Protein AF-A0A397UW19-F1 (afdb_monomer)

Foldseek 3Di:
DDPACFPDCPVCVCLQPVQDPLVDPVVSVVLNVQSVVRGHPLSHEAEQHPVQWPPFDDDPPDTDIDRNVDFDWDDDPPDPDDTDTRDHYDD

Radius of gyration: 15.42 Å; Cα contacts (8 Å, |Δi|>4): 92; chains: 1; bounding box: 35×31×42 Å

Structure (mmCIF, N/CA/C/O backbone):
data_AF-A0A397UW19-F1
#
_entry.id   AF-A0A397UW19-F1
#
loop_
_atom_site.group_PDB
_atom_site.id
_atom_site.type_symbol
_atom_site.label_atom_id
_atom_site.label_alt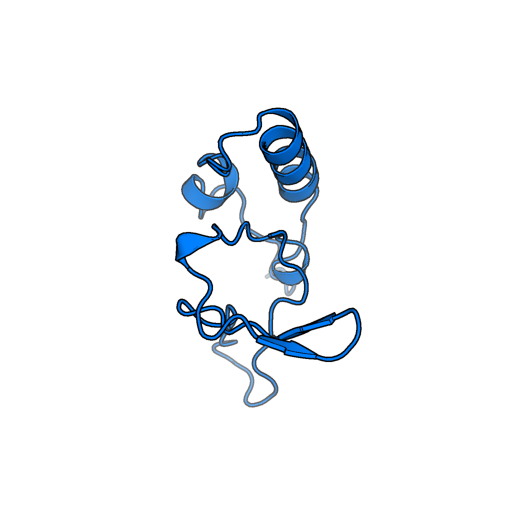_id
_atom_site.label_comp_id
_atom_site.label_asym_id
_atom_site.label_entity_id
_atom_site.label_seq_id
_atom_site.pdbx_PDB_ins_code
_atom_site.Cartn_x
_atom_site.Cartn_y
_atom_site.Cartn_z
_atom_site.occupancy
_atom_site.B_iso_or_equiv
_atom_site.auth_seq_id
_atom_site.auth_comp_id
_atom_site.auth_asym_id
_atom_site.auth_atom_id
_atom_site.pdbx_PDB_model_num
ATOM 1 N N . MET A 1 1 ? 24.589 -12.807 -19.726 1.00 34.22 1 MET A N 1
ATOM 2 C CA . MET A 1 1 ? 23.398 -13.026 -18.880 1.00 34.22 1 MET A CA 1
ATOM 3 C C . MET A 1 1 ? 23.379 -11.887 -17.878 1.00 34.22 1 MET A C 1
ATOM 5 O O . MET A 1 1 ? 24.356 -11.790 -17.147 1.00 34.22 1 MET A O 1
ATOM 9 N N . PRO A 1 2 ? 22.415 -10.955 -17.916 1.00 37.28 2 PRO A N 1
ATOM 10 C CA . PRO A 1 2 ? 22.419 -9.846 -16.971 1.00 37.28 2 PRO A CA 1
ATOM 11 C C . PRO A 1 2 ? 21.977 -10.368 -15.601 1.00 37.28 2 PRO A C 1
ATOM 13 O O . PRO A 1 2 ? 20.913 -10.966 -15.481 1.00 37.28 2 PRO A O 1
ATOM 16 N N . THR A 1 3 ? 22.830 -10.179 -14.600 1.00 47.19 3 THR A N 1
ATOM 17 C CA . THR A 1 3 ? 22.688 -10.632 -13.208 1.00 47.19 3 THR A CA 1
ATOM 18 C C . THR A 1 3 ? 22.047 -9.573 -12.309 1.00 47.19 3 THR A C 1
ATOM 20 O O . THR A 1 3 ? 22.463 -9.392 -11.170 1.00 47.19 3 THR A O 1
ATOM 23 N N . THR A 1 4 ? 21.040 -8.857 -12.800 1.00 51.56 4 THR A N 1
ATOM 24 C CA . THR A 1 4 ? 20.207 -7.985 -11.965 1.00 51.56 4 THR A CA 1
ATOM 25 C C . THR A 1 4 ? 18.760 -8.135 -12.414 1.00 51.56 4 THR A C 1
ATOM 27 O O . THR A 1 4 ? 18.430 -7.895 -13.577 1.00 51.56 4 THR A O 1
ATOM 30 N N . GLU A 1 5 ? 17.913 -8.620 -11.504 1.00 54.88 5 GLU A N 1
ATOM 31 C CA . GLU A 1 5 ? 16.480 -8.859 -11.705 1.00 54.88 5 GLU A CA 1
ATOM 32 C C . GLU A 1 5 ? 15.738 -7.519 -11.794 1.00 54.88 5 GLU A C 1
ATOM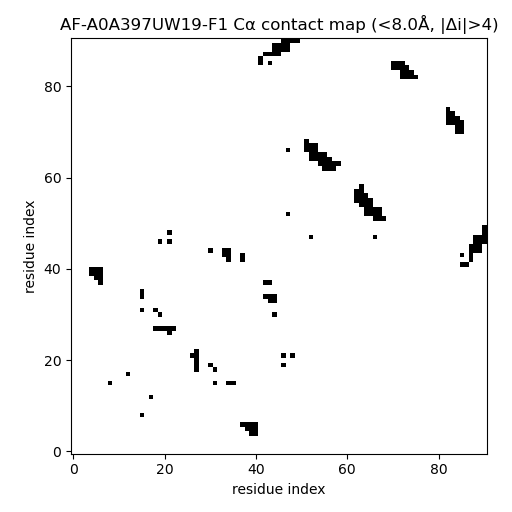 34 O O . GLU A 1 5 ? 15.019 -7.110 -10.887 1.00 54.88 5 GLU A O 1
ATOM 39 N N . ALA A 1 6 ? 15.934 -6.810 -12.908 1.00 51.59 6 ALA A N 1
ATOM 40 C CA . ALA A 1 6 ? 15.121 -5.659 -13.251 1.00 51.59 6 ALA A CA 1
ATOM 41 C C . ALA A 1 6 ? 13.655 -6.102 -13.301 1.00 51.59 6 ALA A C 1
ATOM 43 O O . ALA A 1 6 ? 13.304 -7.078 -13.976 1.00 51.59 6 ALA A O 1
ATOM 44 N N . TRP A 1 7 ? 12.793 -5.381 -12.592 1.00 57.88 7 TRP A N 1
ATOM 45 C CA . TRP A 1 7 ? 11.363 -5.623 -12.623 1.00 57.88 7 TRP A CA 1
ATOM 46 C C . TRP A 1 7 ? 10.855 -5.594 -14.073 1.00 57.88 7 TRP A C 1
ATOM 48 O O . TRP A 1 7 ? 10.970 -4.601 -14.797 1.00 57.88 7 TRP A O 1
ATOM 58 N N . CYS A 1 8 ? 10.299 -6.719 -14.528 1.00 60.94 8 CYS A N 1
ATOM 59 C CA . CYS A 1 8 ? 9.797 -6.834 -15.889 1.00 60.94 8 CYS A CA 1
ATOM 60 C C . CYS A 1 8 ? 8.382 -6.254 -15.988 1.00 60.94 8 CYS A C 1
ATOM 62 O O . CYS A 1 8 ? 7.382 -6.958 -15.834 1.00 60.94 8 CYS A O 1
ATOM 64 N N . ARG A 1 9 ? 8.306 -4.973 -16.354 1.00 57.16 9 ARG A N 1
ATOM 65 C CA . ARG A 1 9 ? 7.053 -4.258 -16.655 1.00 57.16 9 ARG A CA 1
ATOM 66 C C . ARG A 1 9 ? 6.152 -4.975 -17.675 1.00 57.16 9 ARG A C 1
ATOM 68 O O . ARG A 1 9 ? 4.940 -4.825 -17.648 1.00 57.16 9 ARG A O 1
ATOM 75 N N . ILE A 1 10 ? 6.752 -5.732 -18.597 1.00 55.72 10 ILE A N 1
ATOM 76 C CA . ILE A 1 10 ? 6.055 -6.458 -19.674 1.00 55.72 10 ILE A CA 1
ATOM 77 C C . ILE A 1 10 ? 5.513 -7.812 -19.191 1.00 55.72 10 ILE A C 1
ATOM 79 O O . ILE A 1 10 ? 4.532 -8.309 -19.735 1.00 55.72 10 ILE A O 1
ATOM 83 N N . CYS A 1 11 ? 6.140 -8.410 -18.179 1.00 62.41 11 CYS A N 1
ATOM 84 C CA . CYS A 1 11 ? 5.842 -9.767 -17.730 1.00 62.41 11 CYS A CA 1
ATOM 85 C C . CYS A 1 11 ? 4.670 -9.809 -16.743 1.00 62.41 11 CYS A C 1
ATOM 87 O O . CYS A 1 11 ? 3.989 -10.826 -16.654 1.00 62.41 11 CYS A O 1
ATOM 89 N N . ASP A 1 12 ? 4.412 -8.705 -16.037 1.00 60.75 12 ASP A N 1
ATOM 90 C CA . ASP A 1 12 ? 3.251 -8.550 -15.159 1.00 60.75 12 ASP A CA 1
ATOM 91 C C . ASP A 1 12 ? 2.494 -7.245 -15.482 1.00 60.75 12 ASP A C 1
ATOM 93 O O . ASP A 1 12 ? 2.514 -6.275 -14.711 1.00 60.75 12 ASP A O 1
ATOM 97 N N . PRO A 1 13 ? 1.843 -7.189 -16.663 1.00 54.25 13 PRO A N 1
ATOM 98 C CA . PRO A 1 13 ? 1.095 -6.016 -17.093 1.00 54.25 13 PRO A CA 1
ATOM 99 C C . PRO A 1 13 ? -0.081 -5.733 -16.154 1.00 54.25 13 PRO A C 1
ATOM 101 O O . PRO A 1 13 ? -0.499 -4.591 -16.025 1.00 54.25 13 PRO A O 1
ATOM 104 N N . GLN A 1 14 ? -0.606 -6.743 -15.451 1.00 53.16 14 GLN A N 1
ATOM 105 C CA . GLN A 1 14 ? -1.697 -6.542 -14.497 1.00 53.16 14 GLN A CA 1
ATOM 106 C C . GLN A 1 14 ? -1.227 -5.727 -13.292 1.00 53.16 14 GLN A C 1
ATOM 108 O O . GLN A 1 14 ? -1.897 -4.762 -12.949 1.00 53.16 14 GLN A O 1
ATOM 113 N N . LYS A 1 15 ? -0.040 -5.988 -12.731 1.00 58.66 15 LYS A N 1
ATOM 114 C CA . LYS A 1 15 ? 0.489 -5.172 -11.617 1.00 58.66 15 LYS A CA 1
ATOM 115 C C . LYS A 1 15 ? 0.928 -3.762 -12.006 1.00 58.66 15 LYS A C 1
ATOM 117 O O . LYS A 1 15 ? 1.076 -2.911 -11.136 1.00 58.66 15 LYS A O 1
ATOM 122 N N . THR A 1 16 ? 1.124 -3.499 -13.297 1.00 54.44 16 THR A N 1
ATOM 123 C CA . THR A 1 16 ? 1.409 -2.149 -13.810 1.00 54.44 16 THR A CA 1
ATOM 124 C C . THR A 1 16 ? 0.182 -1.377 -14.267 1.00 54.44 16 THR A C 1
ATOM 126 O O . THR A 1 16 ? 0.213 -0.146 -14.270 1.00 54.44 16 THR A O 1
ATOM 129 N N . ILE A 1 17 ? -0.858 -2.081 -14.719 1.00 53.16 17 ILE A N 1
ATOM 130 C CA . ILE A 1 17 ? -1.986 -1.497 -15.458 1.00 53.16 17 ILE A CA 1
ATOM 131 C C . ILE A 1 17 ? -3.301 -1.616 -14.686 1.00 53.16 17 ILE A C 1
ATOM 133 O O . ILE A 1 17 ? -4.162 -0.752 -14.867 1.00 53.16 17 ILE A O 1
ATOM 137 N N . GLN A 1 18 ? -3.477 -2.601 -13.793 1.00 53.41 18 GLN A N 1
ATOM 138 C CA . GLN A 1 18 ? -4.551 -2.519 -12.802 1.00 53.41 18 GLN A CA 1
ATOM 139 C C . GLN A 1 18 ? -4.173 -1.416 -11.826 1.00 53.41 18 GLN A C 1
ATOM 141 O O . GLN A 1 18 ? -3.462 -1.627 -10.846 1.00 53.41 18 GLN A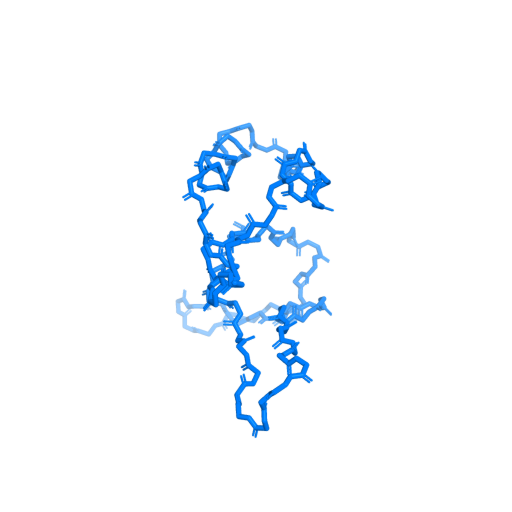 O 1
ATOM 146 N N . GLY A 1 19 ? -4.633 -0.208 -12.152 1.00 54.81 19 GLY A N 1
ATOM 147 C CA . GLY A 1 19 ? -4.671 0.893 -11.215 1.00 54.81 19 GLY A CA 1
ATOM 148 C C . GLY A 1 19 ? -5.222 0.361 -9.905 1.00 54.81 19 GLY A C 1
ATOM 149 O O . GLY A 1 19 ? -6.212 -0.376 -9.889 1.00 54.81 19 GLY A O 1
ATOM 150 N N . CYS A 1 20 ? -4.545 0.706 -8.815 1.00 61.00 20 CYS A N 1
ATOM 151 C CA . CYS A 1 20 ? -5.162 0.633 -7.507 1.00 61.00 20 CYS A CA 1
ATOM 152 C C . CYS A 1 20 ? -6.565 1.224 -7.661 1.00 61.00 20 CYS A C 1
ATOM 154 O O . CYS A 1 20 ? -6.732 2.253 -8.303 1.00 61.00 20 CYS A O 1
ATOM 156 N N . THR A 1 21 ? -7.592 0.511 -7.218 1.00 66.44 21 THR A N 1
ATOM 157 C CA . THR A 1 21 ? -8.952 1.047 -7.219 1.00 66.44 21 THR A CA 1
ATOM 158 C C . THR A 1 21 ? -9.241 1.499 -5.805 1.00 66.44 21 THR A C 1
ATOM 160 O O . THR A 1 21 ? -10.187 1.019 -5.179 1.00 66.44 21 THR A O 1
ATOM 163 N N . SER A 1 22 ? -8.391 2.389 -5.278 1.00 73.31 22 SER A N 1
ATOM 164 C CA . SER A 1 22 ? -8.625 2.992 -3.961 1.00 73.31 22 SER A CA 1
ATOM 165 C C . SER A 1 22 ? -9.957 3.752 -3.932 1.00 73.31 22 SER A C 1
ATOM 167 O O . SER A 1 22 ? -10.496 4.042 -2.869 1.00 73.31 22 SER A O 1
ATOM 169 N N . GLY A 1 23 ? -10.496 4.075 -5.116 1.00 78.81 23 GLY A N 1
ATOM 170 C CA . GLY A 1 23 ? -11.637 4.963 -5.285 1.00 78.81 23 GLY A CA 1
ATOM 171 C C . GLY A 1 23 ? -11.220 6.434 -5.247 1.00 78.81 23 GLY A C 1
ATOM 172 O O . GLY A 1 23 ? -12.069 7.305 -5.435 1.00 78.81 23 GLY A O 1
ATOM 173 N N . ASN A 1 24 ? -9.926 6.716 -5.053 1.00 85.38 24 ASN A N 1
ATOM 174 C CA . ASN A 1 24 ? -9.339 8.043 -5.050 1.00 85.38 24 ASN A CA 1
ATOM 175 C C . ASN A 1 24 ? -8.332 8.182 -6.202 1.00 85.38 24 ASN A C 1
ATOM 177 O O . ASN A 1 24 ? -7.216 7.669 -6.158 1.00 85.38 24 ASN A O 1
ATOM 181 N N . LYS A 1 25 ? -8.719 8.966 -7.212 1.00 85.19 25 LYS A N 1
ATOM 182 C CA . LYS A 1 25 ? -7.916 9.191 -8.421 1.00 85.19 25 LYS A CA 1
ATOM 183 C C . LYS A 1 25 ? -6.527 9.759 -8.134 1.00 85.19 25 LYS A C 1
ATOM 185 O O . LYS A 1 25 ? -5.593 9.407 -8.844 1.00 85.19 25 LYS A O 1
ATOM 190 N N . ASP A 1 26 ? -6.377 10.606 -7.117 1.00 86.69 26 ASP A N 1
ATOM 191 C CA . ASP A 1 26 ? -5.088 11.224 -6.794 1.00 86.69 26 ASP A CA 1
ATOM 192 C C . ASP 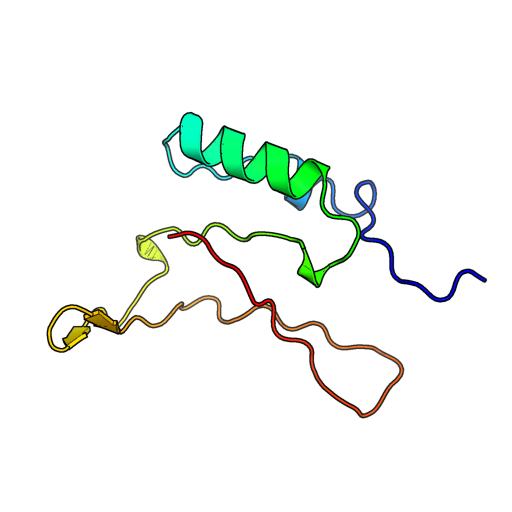A 1 26 ? -4.115 10.196 -6.204 1.00 86.69 26 ASP A C 1
ATOM 194 O O . ASP A 1 26 ? -2.928 10.188 -6.538 1.00 86.69 26 ASP A O 1
ATOM 198 N N . VAL A 1 27 ? -4.631 9.290 -5.368 1.00 83.69 27 VAL A N 1
ATOM 199 C CA . VAL A 1 27 ? -3.869 8.165 -4.806 1.00 83.69 27 VAL A CA 1
ATOM 200 C C . VAL A 1 27 ? -3.491 7.183 -5.909 1.00 83.69 27 VAL A C 1
ATOM 202 O O . VAL A 1 27 ? -2.323 6.811 -6.033 1.00 83.69 27 VAL A O 1
ATOM 205 N N . ASP A 1 28 ? -4.450 6.827 -6.759 1.00 81.94 28 ASP A N 1
ATOM 206 C CA . ASP A 1 28 ? -4.233 5.895 -7.865 1.00 81.94 28 ASP A CA 1
ATOM 207 C C . ASP A 1 28 ? -3.186 6.447 -8.857 1.00 81.94 28 ASP A C 1
ATOM 209 O O . ASP A 1 28 ? -2.274 5.732 -9.290 1.00 81.94 28 ASP A O 1
ATOM 213 N N . ASP A 1 29 ? -3.244 7.749 -9.160 1.00 84.81 29 ASP A N 1
ATOM 214 C CA . ASP A 1 29 ? -2.260 8.441 -9.996 1.00 84.81 29 ASP A CA 1
ATOM 215 C C . ASP A 1 29 ? -0.878 8.523 -9.348 1.00 84.81 29 ASP A C 1
ATOM 217 O O . ASP A 1 29 ? 0.139 8.413 -10.046 1.00 84.81 29 ASP A O 1
ATOM 221 N N . CYS A 1 30 ? -0.826 8.718 -8.031 1.00 85.06 30 CYS A N 1
ATOM 222 C CA . CYS A 1 30 ? 0.410 8.717 -7.263 1.00 85.06 30 CYS A CA 1
ATOM 223 C C . CYS A 1 30 ? 1.102 7.353 -7.363 1.00 85.06 30 CYS A C 1
ATOM 225 O O . CYS A 1 30 ? 2.247 7.272 -7.818 1.00 85.06 30 CYS A O 1
ATOM 227 N N . ILE A 1 31 ? 0.380 6.274 -7.047 1.00 82.69 31 ILE A N 1
ATOM 228 C CA . ILE A 1 31 ? 0.912 4.907 -7.083 1.00 82.69 31 ILE A CA 1
ATOM 229 C C . ILE A 1 31 ? 1.379 4.555 -8.494 1.00 82.69 31 ILE A C 1
ATOM 231 O O . ILE A 1 31 ? 2.502 4.084 -8.671 1.00 82.69 31 ILE A O 1
ATOM 235 N N . ARG A 1 32 ? 0.581 4.876 -9.519 1.00 79.69 32 ARG A N 1
ATOM 236 C CA . ARG A 1 32 ? 0.965 4.669 -10.921 1.00 79.69 32 ARG A CA 1
ATOM 237 C C . ARG A 1 32 ? 2.281 5.367 -11.275 1.00 79.69 32 ARG A C 1
ATOM 239 O O . ARG A 1 32 ? 3.126 4.771 -11.939 1.00 79.69 32 ARG A O 1
ATOM 246 N N . LYS A 1 33 ? 2.485 6.618 -10.844 1.00 84.25 33 LYS A N 1
ATOM 247 C CA . LYS A 1 33 ? 3.737 7.358 -11.102 1.00 84.25 33 LYS A CA 1
ATOM 248 C C . LYS A 1 33 ? 4.947 6.713 -10.429 1.00 84.25 33 LYS A C 1
ATOM 250 O O . LYS A 1 33 ? 6.024 6.739 -11.022 1.00 84.25 33 LYS A O 1
ATOM 255 N N . PHE A 1 34 ? 4.785 6.162 -9.227 1.00 82.19 34 PHE A N 1
ATOM 256 C CA . PHE A 1 34 ? 5.855 5.438 -8.537 1.00 82.19 34 PHE A CA 1
ATOM 257 C C . PHE A 1 34 ? 6.155 4.097 -9.212 1.00 82.19 34 PHE A C 1
ATOM 259 O O . PHE A 1 34 ? 7.307 3.842 -9.549 1.00 82.19 34 PHE A O 1
ATOM 266 N N . GLN A 1 35 ? 5.125 3.312 -9.539 1.00 79.00 35 GLN A N 1
ATOM 267 C CA . GLN A 1 35 ? 5.260 2.043 -10.265 1.00 79.00 35 GLN A CA 1
ATOM 268 C C . GLN A 1 35 ? 5.965 2.207 -11.618 1.00 79.00 35 GLN A C 1
ATOM 270 O O . GLN A 1 35 ? 6.797 1.392 -11.993 1.00 79.00 35 GLN A O 1
ATOM 275 N N . LEU A 1 36 ? 5.694 3.291 -12.355 1.00 79.31 36 LEU A N 1
ATOM 276 C CA . LEU A 1 36 ? 6.373 3.575 -13.628 1.00 79.31 36 LEU A CA 1
ATOM 277 C C . LEU A 1 36 ? 7.879 3.842 -13.487 1.00 79.31 36 LEU A C 1
ATOM 279 O O . LEU A 1 36 ? 8.600 3.725 -14.480 1.00 79.31 36 LEU A O 1
ATOM 283 N N . LYS A 1 37 ? 8.330 4.243 -12.295 1.00 80.50 37 LYS A N 1
ATOM 284 C CA . LYS A 1 37 ? 9.734 4.527 -11.979 1.00 80.50 37 LYS A CA 1
ATOM 285 C C . LYS A 1 37 ? 10.436 3.365 -11.279 1.00 80.50 37 LYS A C 1
ATOM 287 O O . LYS A 1 37 ? 11.656 3.417 -11.181 1.00 80.50 37 LYS A O 1
ATOM 292 N N . ALA A 1 38 ? 9.692 2.368 -10.804 1.00 78.25 38 ALA A N 1
ATOM 293 C CA . ALA A 1 38 ? 10.256 1.191 -10.163 1.00 78.25 38 ALA A CA 1
ATOM 294 C C . ALA A 1 38 ? 11.158 0.444 -11.152 1.00 78.25 38 ALA A C 1
ATOM 296 O O . ALA A 1 38 ? 10.759 0.151 -12.284 1.00 78.25 38 ALA A O 1
ATOM 297 N N . THR A 1 39 ? 12.390 0.173 -10.732 1.00 75.75 39 THR A 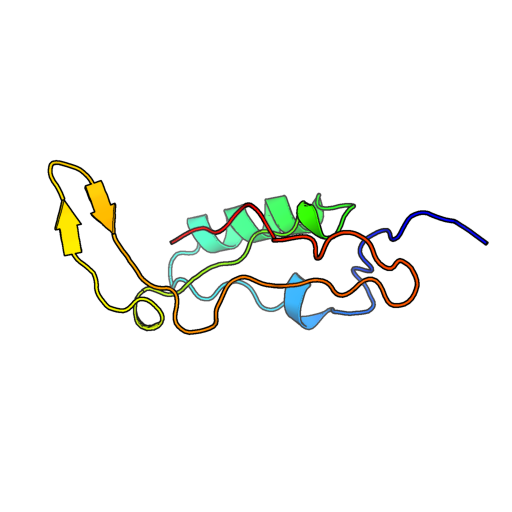N 1
ATOM 298 C CA . THR A 1 39 ? 13.369 -0.585 -11.525 1.00 75.75 39 THR A CA 1
ATOM 299 C C . THR A 1 39 ? 13.642 -1.947 -10.916 1.00 75.75 39 THR A C 1
ATOM 301 O 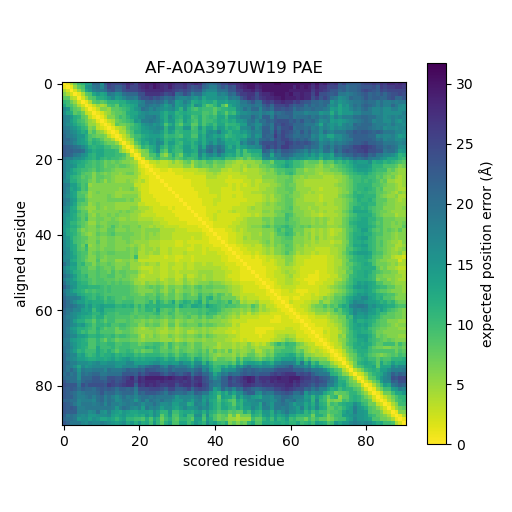O . THR A 1 39 ? 13.925 -2.894 -11.651 1.00 75.75 39 THR A O 1
ATOM 304 N N . GLU A 1 40 ? 13.502 -2.052 -9.598 1.00 74.69 40 GLU A N 1
ATOM 305 C CA . GLU A 1 40 ? 13.672 -3.279 -8.833 1.00 74.69 40 GLU A CA 1
ATOM 306 C C . GLU A 1 40 ? 12.328 -3.722 -8.245 1.00 74.69 40 GLU A C 1
ATOM 308 O O . GLU A 1 40 ? 11.337 -2.985 -8.243 1.00 74.69 40 GLU A O 1
ATOM 313 N N . TYR A 1 41 ? 12.261 -4.964 -7.782 1.00 71.38 41 TYR A N 1
ATOM 314 C CA . TYR A 1 41 ? 11.021 -5.518 -7.241 1.00 71.38 41 TYR A CA 1
ATOM 315 C C . TYR A 1 41 ? 10.639 -4.864 -5.906 1.00 71.38 41 TYR A C 1
ATOM 317 O O . TYR A 1 41 ? 9.463 -4.737 -5.564 1.00 71.38 41 TYR A O 1
ATOM 325 N N . GLU A 1 42 ? 11.646 -4.444 -5.156 1.00 74.12 42 GLU A N 1
ATOM 326 C CA . GLU A 1 42 ? 11.572 -3.789 -3.860 1.00 74.12 42 GLU A CA 1
ATOM 327 C C . GLU A 1 42 ? 11.025 -2.356 -3.957 1.00 74.12 42 GLU A C 1
ATOM 329 O O . GLU A 1 42 ? 10.482 -1.849 -2.974 1.00 74.12 42 GLU A O 1
ATOM 334 N N . ASP A 1 43 ? 11.105 -1.740 -5.141 1.00 76.19 43 ASP A N 1
ATOM 335 C CA . ASP A 1 43 ? 10.590 -0.394 -5.429 1.00 76.19 43 ASP A CA 1
ATOM 336 C C . ASP A 1 43 ? 9.074 -0.376 -5.705 1.00 76.19 43 ASP A C 1
ATOM 338 O O . ASP A 1 43 ? 8.464 0.686 -5.867 1.00 76.19 43 ASP A O 1
ATOM 342 N N . ILE A 1 44 ? 8.447 -1.551 -5.799 1.00 77.06 44 ILE A N 1
ATOM 343 C CA . ILE A 1 44 ? 7.021 -1.703 -6.088 1.00 77.06 44 ILE A CA 1
ATOM 344 C C . ILE A 1 44 ? 6.213 -1.372 -4.832 1.00 77.06 44 ILE A C 1
ATOM 346 O O . ILE A 1 44 ? 6.384 -1.980 -3.778 1.00 77.06 44 ILE A O 1
ATOM 350 N N . ILE A 1 45 ? 5.260 -0.454 -4.983 1.00 78.25 45 ILE A N 1
ATOM 351 C CA . ILE A 1 45 ? 4.321 -0.051 -3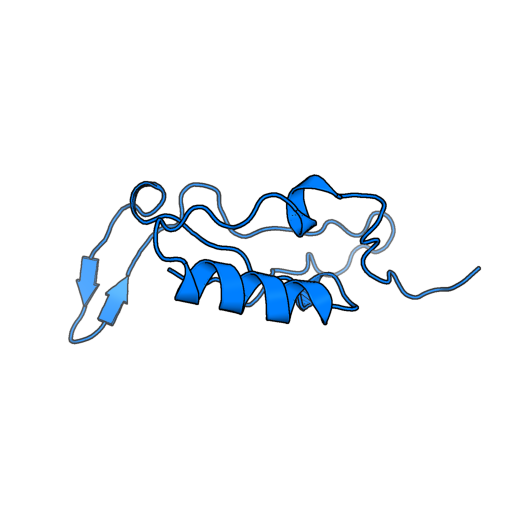.933 1.00 78.25 45 ILE A CA 1
ATOM 352 C C . ILE A 1 45 ? 3.010 -0.830 -4.048 1.00 78.25 45 ILE A C 1
ATOM 354 O O . ILE A 1 45 ? 2.371 -0.838 -5.101 1.00 78.25 45 ILE A O 1
ATOM 358 N N . GLU A 1 46 ? 2.557 -1.414 -2.946 1.00 76.75 46 GLU A N 1
ATOM 359 C CA . GLU A 1 46 ? 1.277 -2.119 -2.888 1.00 76.75 46 GLU A CA 1
ATOM 360 C C . GLU A 1 46 ? 0.202 -1.282 -2.180 1.00 76.75 46 GLU A C 1
ATOM 362 O O . GLU A 1 46 ? 0.445 -0.700 -1.121 1.00 76.75 46 GLU A O 1
ATOM 367 N N . TRP A 1 47 ? -0.988 -1.207 -2.783 1.00 81.31 47 TRP A N 1
ATOM 368 C CA . TRP A 1 47 ? -2.173 -0.630 -2.150 1.00 81.31 47 TRP A CA 1
ATOM 369 C C . TRP A 1 47 ? -2.891 -1.700 -1.339 1.00 81.31 47 TRP A C 1
ATOM 371 O O . TRP A 1 47 ? -3.314 -2.715 -1.901 1.00 81.31 47 TRP A O 1
ATOM 381 N N . ILE A 1 48 ? -3.073 -1.454 -0.042 1.00 83.69 48 ILE A N 1
ATOM 382 C CA . ILE A 1 48 ? -3.802 -2.360 0.844 1.00 83.69 48 ILE A CA 1
ATOM 383 C C . ILE A 1 48 ? -5.179 -1.756 1.114 1.00 83.69 48 ILE A C 1
ATOM 385 O O . ILE A 1 48 ? -5.289 -0.802 1.882 1.00 83.69 48 ILE A O 1
ATOM 389 N N . PRO A 1 49 ? -6.259 -2.296 0.527 1.00 82.88 49 PRO A N 1
ATOM 390 C CA . PRO A 1 49 ? -7.582 -1.768 0.796 1.00 82.88 49 PRO A CA 1
ATOM 391 C C . PRO A 1 49 ? -7.975 -2.050 2.251 1.00 82.88 49 PRO A C 1
ATOM 393 O O . PRO A 1 49 ? -7.688 -3.113 2.799 1.00 82.88 49 PRO A O 1
ATOM 396 N N . PHE A 1 50 ? -8.680 -1.105 2.874 1.00 84.38 50 PHE A N 1
ATOM 397 C CA . PHE A 1 50 ? -9.014 -1.156 4.302 1.00 84.38 50 PHE A CA 1
ATOM 398 C C . PHE A 1 50 ? -9.730 -2.449 4.733 1.00 84.38 50 PHE A C 1
ATOM 400 O O . PHE A 1 50 ? -9.510 -2.953 5.828 1.00 84.38 50 PHE A O 1
ATOM 407 N N . ASN A 1 51 ? -10.550 -3.042 3.859 1.00 87.38 51 ASN A N 1
ATOM 408 C CA . ASN A 1 51 ? -11.241 -4.310 4.123 1.00 87.38 51 ASN A CA 1
ATOM 409 C C . ASN A 1 51 ? -10.313 -5.544 4.172 1.00 87.38 51 ASN A C 1
ATOM 411 O O . ASN A 1 51 ? -10.775 -6.637 4.499 1.00 87.38 51 ASN A O 1
ATOM 415 N N . ARG A 1 52 ? -9.029 -5.388 3.836 1.00 88.25 52 ARG A N 1
ATOM 416 C CA . ARG A 1 52 ? -7.970 -6.398 3.992 1.00 88.25 52 ARG A CA 1
ATOM 417 C C . ARG A 1 52 ? -7.160 -6.208 5.274 1.00 88.25 52 ARG A C 1
ATOM 419 O O . ARG A 1 52 ? -6.216 -6.960 5.522 1.00 88.25 52 ARG A O 1
ATOM 426 N N . LEU A 1 53 ? -7.527 -5.229 6.095 1.00 89.50 53 LEU A N 1
ATOM 427 C CA . LEU A 1 53 ? -6.958 -5.016 7.416 1.00 89.50 53 LEU A CA 1
ATOM 428 C C . LEU A 1 53 ? -7.865 -5.645 8.467 1.00 89.50 53 LEU A C 1
ATOM 430 O O . LEU A 1 53 ? -9.080 -5.456 8.465 1.00 89.50 53 LEU A O 1
ATOM 434 N N . ASN A 1 54 ? -7.262 -6.388 9.384 1.00 90.81 54 ASN A N 1
ATOM 435 C CA . ASN A 1 54 ? -7.934 -7.010 10.511 1.00 90.81 54 ASN A CA 1
ATOM 436 C C . ASN A 1 54 ? -7.243 -6.625 11.825 1.00 90.81 54 ASN A C 1
ATOM 438 O O . ASN A 1 54 ? -6.139 -6.082 11.818 1.00 90.81 54 ASN A O 1
ATOM 442 N N . ASN A 1 55 ? -7.886 -6.922 12.956 1.00 89.94 55 ASN A N 1
ATOM 443 C CA . ASN A 1 55 ? -7.363 -6.669 14.300 1.00 89.94 55 ASN A CA 1
ATOM 444 C C . ASN A 1 55 ? -6.870 -5.223 14.486 1.00 89.94 55 ASN A C 1
ATOM 446 O O . ASN A 1 55 ? -5.817 -4.995 15.073 1.00 89.94 55 ASN A O 1
ATOM 450 N N . ILE A 1 56 ? -7.635 -4.255 13.966 1.00 90.06 56 ILE A N 1
ATOM 451 C CA . ILE A 1 56 ? -7.319 -2.830 14.071 1.00 90.06 56 ILE A CA 1
ATOM 452 C C . ILE A 1 56 ? -7.466 -2.409 15.535 1.00 90.06 56 ILE A C 1
ATOM 454 O O . ILE A 1 56 ? -8.578 -2.277 16.049 1.00 90.06 56 ILE A O 1
ATOM 458 N N . GLN A 1 57 ? -6.339 -2.203 16.207 1.00 92.75 57 GLN A N 1
ATOM 459 C CA . GLN A 1 57 ? -6.277 -1.834 17.615 1.00 92.75 57 GLN A CA 1
ATOM 460 C C . GLN A 1 57 ? -5.527 -0.516 17.777 1.00 92.75 57 GLN A C 1
ATOM 462 O O . GLN A 1 57 ? -4.402 -0.370 17.310 1.00 92.75 57 GLN A O 1
ATOM 467 N N . LYS A 1 58 ? -6.128 0.441 18.487 1.00 93.69 58 LYS A N 1
ATOM 468 C CA . LYS A 1 58 ? -5.456 1.694 18.837 1.00 93.69 58 LYS A CA 1
ATOM 469 C C . LYS A 1 58 ? -4.550 1.487 20.053 1.00 93.69 58 LYS A C 1
ATOM 471 O O . LYS A 1 58 ? -5.024 1.024 21.093 1.00 93.69 58 LYS A O 1
ATOM 476 N N . VAL A 1 59 ? -3.280 1.863 19.939 1.00 93.62 59 VAL A N 1
ATOM 477 C CA . VAL A 1 59 ? -2.286 1.827 21.019 1.00 93.62 59 VAL A CA 1
ATOM 478 C C . VAL A 1 59 ? -1.658 3.214 21.134 1.00 93.62 59 VAL A C 1
ATOM 480 O O . VAL A 1 59 ? -0.856 3.620 20.302 1.00 93.62 59 VAL A O 1
ATOM 483 N N . GLY A 1 60 ? -2.069 3.980 22.150 1.00 93.69 60 GLY A N 1
ATOM 484 C CA . GLY A 1 60 ? -1.676 5.386 22.274 1.00 93.69 60 GLY A CA 1
ATOM 485 C C . GLY A 1 60 ? -2.216 6.223 21.110 1.00 93.69 60 GLY A C 1
ATOM 486 O O . GLY A 1 60 ? -3.432 6.321 20.931 1.00 93.69 60 GLY A O 1
ATOM 487 N N . GLU A 1 61 ? -1.317 6.816 20.328 1.00 92.56 61 GLU A N 1
ATOM 488 C CA . GLU A 1 61 ? -1.637 7.572 19.106 1.00 92.56 61 GLU A CA 1
ATOM 489 C C . GLU A 1 61 ? -1.521 6.726 17.826 1.00 92.56 61 GLU A C 1
ATOM 491 O O . GLU A 1 61 ? -1.863 7.197 16.743 1.00 92.56 61 GLU A O 1
ATOM 496 N N . GLU A 1 62 ? -1.101 5.466 17.948 1.00 89.94 62 GLU A N 1
ATOM 497 C CA . GLU A 1 62 ? -0.836 4.568 16.825 1.00 89.94 62 GLU A CA 1
ATOM 498 C C . GLU A 1 62 ? -1.951 3.527 16.643 1.00 89.94 62 GLU A C 1
ATOM 500 O O . GLU A 1 62 ? -2.753 3.266 17.548 1.00 89.94 62 GLU A O 1
ATOM 505 N N . PHE A 1 63 ? -1.990 2.902 15.463 1.00 88.31 63 PHE A N 1
ATOM 506 C CA . PHE A 1 63 ? -2.860 1.766 15.162 1.00 88.31 63 PHE A CA 1
ATOM 507 C C . PHE A 1 63 ? -2.019 0.541 14.808 1.00 88.31 63 PHE A C 1
ATOM 509 O O . PHE A 1 63 ? -1.225 0.569 13.871 1.00 88.31 63 PHE A O 1
ATOM 516 N N . LEU A 1 64 ? -2.238 -0.552 15.533 1.00 89.00 64 LEU A N 1
ATOM 517 C CA . LEU A 1 64 ? -1.769 -1.878 15.158 1.00 89.00 64 LEU A CA 1
ATOM 518 C C . LEU A 1 64 ? -2.818 -2.525 14.261 1.00 89.00 64 LEU A C 1
ATOM 520 O O . LEU A 1 64 ? -4.004 -2.522 14.590 1.00 89.00 64 LEU A O 1
ATOM 524 N N . VAL A 1 65 ? -2.382 -3.072 13.130 1.00 90.31 65 VAL A N 1
ATOM 525 C CA . VAL A 1 65 ? -3.248 -3.740 12.155 1.00 90.31 65 VAL A CA 1
ATOM 526 C C . VAL A 1 65 ? -2.575 -5.009 11.650 1.00 90.31 65 VAL A C 1
ATOM 528 O O . VAL A 1 65 ? -1.348 -5.096 11.592 1.00 90.31 65 VAL A O 1
ATOM 531 N N . ILE A 1 66 ? -3.378 -5.990 11.252 1.00 89.50 66 ILE A N 1
ATOM 532 C CA . ILE A 1 66 ? -2.918 -7.193 10.559 1.00 89.50 66 ILE A CA 1
ATOM 533 C C . ILE A 1 66 ? -3.399 -7.118 9.118 1.00 89.50 66 ILE A C 1
ATOM 535 O O . ILE A 1 66 ? -4.600 -7.066 8.866 1.00 89.50 66 ILE A O 1
ATOM 539 N N . TRP A 1 67 ? -2.469 -7.161 8.169 1.00 88.81 67 TRP A N 1
ATOM 540 C CA . TRP A 1 67 ? -2.809 -7.332 6.761 1.00 88.81 67 TRP A CA 1
ATOM 541 C C . TRP A 1 67 ? -3.041 -8.816 6.461 1.00 88.81 67 TRP A C 1
ATOM 543 O O . TRP A 1 67 ? -2.129 -9.632 6.596 1.00 88.81 67 TRP A O 1
ATOM 553 N N . ILE A 1 68 ? -4.271 -9.173 6.080 1.00 88.38 68 ILE A N 1
ATOM 554 C CA . ILE A 1 68 ? -4.686 -10.581 5.961 1.00 88.38 68 ILE A CA 1
ATOM 555 C C . ILE A 1 68 ? -4.080 -11.309 4.760 1.00 88.38 68 ILE A C 1
ATOM 557 O O . ILE A 1 68 ? -3.961 -12.530 4.811 1.00 88.38 68 ILE A O 1
ATOM 561 N N . ASP A 1 69 ? -3.707 -10.586 3.699 1.00 82.88 69 ASP A N 1
ATOM 562 C CA . ASP A 1 69 ? -3.070 -11.200 2.526 1.00 82.88 69 ASP A CA 1
ATOM 563 C C . ASP A 1 69 ? -1.576 -11.486 2.788 1.00 82.88 69 ASP A C 1
ATOM 565 O O . ASP A 1 69 ? -0.958 -12.277 2.078 1.00 82.88 69 ASP A O 1
ATOM 569 N N . GLY A 1 70 ? -1.026 -10.913 3.867 1.00 79.75 70 GLY A N 1
ATOM 570 C CA . GLY A 1 70 ? 0.352 -11.099 4.302 1.00 79.75 70 GLY A CA 1
ATOM 571 C C . GLY A 1 70 ? 1.354 -10.245 3.528 1.00 79.75 70 GLY A C 1
ATOM 572 O O . GLY A 1 70 ? 1.078 -9.730 2.450 1.00 79.75 70 GLY A O 1
ATOM 573 N N . ILE A 1 71 ? 2.552 -10.093 4.097 1.00 74.12 71 ILE A N 1
ATOM 574 C CA . ILE A 1 71 ? 3.638 -9.372 3.431 1.00 74.12 71 ILE A CA 1
ATOM 575 C C . ILE A 1 71 ? 4.082 -10.179 2.218 1.00 74.12 71 ILE A C 1
ATOM 577 O O . ILE A 1 71 ? 4.361 -11.376 2.316 1.00 74.12 71 ILE A O 1
ATOM 581 N N . ARG A 1 72 ? 4.206 -9.498 1.083 1.00 68.50 72 ARG A N 1
ATOM 582 C CA . ARG A 1 72 ? 4.758 -10.073 -0.134 1.00 68.50 72 ARG A CA 1
ATOM 583 C C . ARG A 1 72 ? 6.172 -10.605 0.113 1.00 68.50 72 ARG A C 1
ATOM 585 O O . ARG A 1 72 ? 7.070 -9.857 0.501 1.00 68.50 72 ARG A O 1
ATOM 592 N N . THR A 1 73 ? 6.358 -11.896 -0.139 1.00 66.12 73 THR A N 1
ATOM 593 C CA . THR A 1 73 ? 7.653 -12.574 -0.063 1.00 66.12 73 THR A CA 1
ATOM 594 C C . THR A 1 73 ? 8.171 -12.870 -1.461 1.00 66.12 73 THR A C 1
ATOM 596 O O . THR A 1 73 ? 7.439 -13.341 -2.334 1.00 66.12 73 THR A O 1
ATOM 599 N N . VAL A 1 74 ? 9.453 -12.590 -1.681 1.00 63.19 74 VAL A N 1
ATOM 600 C CA . VAL A 1 74 ? 10.164 -13.039 -2.881 1.00 63.19 74 VAL A CA 1
ATOM 601 C C . VAL A 1 74 ? 11.074 -14.180 -2.477 1.00 63.19 74 VAL A C 1
ATOM 603 O O . VAL A 1 74 ? 12.032 -13.978 -1.729 1.00 63.19 74 VAL A O 1
ATOM 606 N N . SER A 1 75 ? 10.770 -15.383 -2.960 1.00 57.53 75 SER A N 1
ATOM 607 C CA . SER A 1 75 ? 11.693 -16.506 -2.871 1.00 57.53 75 SER A CA 1
ATOM 608 C C . SER A 1 75 ? 12.695 -16.405 -4.017 1.00 57.53 75 SER A C 1
ATOM 610 O O . SER A 1 75 ? 12.350 -16.572 -5.188 1.00 57.53 75 SER A O 1
ATOM 612 N N . ARG A 1 76 ? 13.960 -16.129 -3.692 1.00 57.28 76 ARG A N 1
ATOM 613 C CA . ARG A 1 76 ? 15.049 -16.283 -4.660 1.00 57.28 76 ARG A CA 1
ATOM 614 C C . ARG A 1 76 ? 15.258 -17.778 -4.873 1.00 57.28 76 ARG A C 1
ATOM 616 O O . ARG A 1 76 ? 15.608 -18.491 -3.942 1.00 57.28 76 ARG A O 1
ATOM 623 N N . ALA A 1 77 ? 15.039 -18.266 -6.091 1.00 52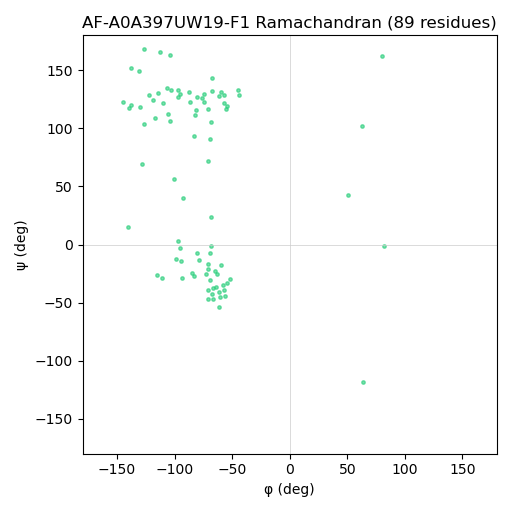.59 77 ALA A N 1
ATOM 624 C CA . ALA A 1 77 ? 15.115 -19.698 -6.394 1.00 52.59 77 ALA A CA 1
ATOM 625 C C . ALA A 1 77 ? 16.543 -20.291 -6.319 1.00 52.59 77 ALA A C 1
ATOM 627 O O . ALA A 1 77 ? 16.705 -21.485 -6.547 1.00 52.59 77 ALA A O 1
ATOM 628 N N . TYR A 1 78 ? 17.570 -19.482 -6.024 1.00 53.75 78 TYR A N 1
ATOM 629 C CA . TYR A 1 78 ? 18.979 -19.878 -6.139 1.00 53.75 78 TYR A CA 1
ATOM 630 C C . TYR A 1 78 ? 19.910 -19.390 -5.020 1.00 53.75 78 TYR A C 1
ATOM 632 O O . TYR A 1 78 ? 21.124 -19.479 -5.185 1.00 53.75 78 TYR A O 1
ATOM 640 N N . ASP A 1 79 ? 19.398 -18.911 -3.884 1.00 47.28 79 ASP A N 1
ATOM 641 C CA . ASP A 1 79 ? 20.276 -18.591 -2.753 1.00 47.28 79 ASP A CA 1
ATOM 642 C C . ASP A 1 79 ? 19.583 -18.908 -1.424 1.00 47.28 79 ASP A C 1
ATOM 644 O O . ASP A 1 79 ? 18.509 -18.382 -1.133 1.00 47.28 79 ASP A O 1
ATOM 648 N N . ASP A 1 80 ? 20.205 -19.757 -0.604 1.00 57.06 80 ASP A N 1
ATOM 649 C CA . ASP A 1 80 ? 19.747 -20.165 0.734 1.00 57.06 80 ASP A CA 1
ATOM 650 C C . ASP A 1 80 ? 19.813 -19.013 1.765 1.00 57.06 80 ASP A C 1
ATOM 652 O O . ASP A 1 80 ? 19.916 -19.241 2.975 1.00 57.06 80 ASP A O 1
ATOM 656 N N . LYS A 1 81 ? 19.774 -17.747 1.328 1.00 50.47 81 LYS A N 1
ATOM 657 C CA . LYS A 1 81 ? 19.840 -16.580 2.209 1.00 50.47 81 LYS A CA 1
ATOM 658 C C . LYS A 1 81 ? 18.856 -15.477 1.825 1.00 50.47 81 LYS A C 1
ATOM 660 O O . LYS A 1 81 ? 18.923 -14.865 0.765 1.00 50.47 81 LYS A O 1
ATOM 665 N N . GLU A 1 82 ? 18.002 -15.218 2.814 1.00 50.91 82 GLU A N 1
ATOM 666 C CA . GLU A 1 82 ? 17.057 -14.113 2.981 1.00 50.91 82 GLU A CA 1
ATOM 667 C C . GLU A 1 82 ? 15.937 -13.996 1.941 1.00 50.91 82 GLU A C 1
ATOM 669 O O . GLU A 1 82 ? 16.082 -13.424 0.862 1.00 50.91 82 GLU A O 1
ATOM 674 N N . ASN A 1 83 ? 14.752 -14.450 2.364 1.00 48.88 83 ASN A N 1
ATOM 675 C CA . ASN A 1 83 ? 13.482 -13.977 1.828 1.00 48.88 83 ASN A CA 1
ATOM 676 C C . ASN A 1 83 ? 13.432 -12.450 1.961 1.00 48.88 83 ASN A C 1
ATOM 678 O O . ASN A 1 83 ? 13.420 -11.919 3.074 1.00 48.88 83 ASN A O 1
ATOM 682 N N . LEU A 1 84 ? 13.377 -11.748 0.834 1.00 53.81 84 LEU A N 1
AT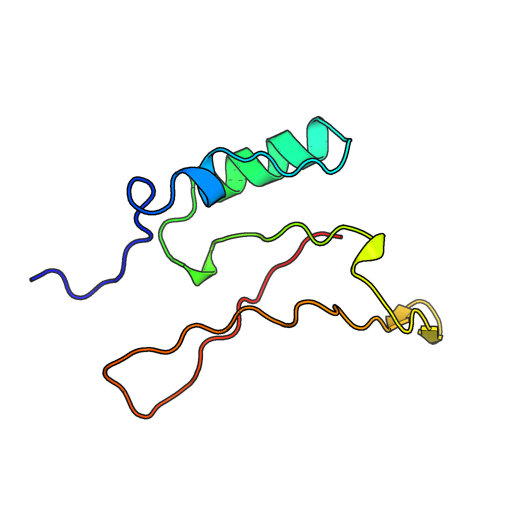OM 683 C CA . LEU A 1 84 ? 13.159 -10.308 0.826 1.00 53.81 84 LEU A CA 1
ATOM 684 C C . LEU A 1 84 ? 11.693 -10.020 1.148 1.00 53.81 84 LEU A C 1
ATOM 686 O O . LEU A 1 84 ? 10.783 -10.585 0.536 1.00 53.81 84 LEU A O 1
ATOM 690 N N . GLN A 1 85 ? 11.481 -9.133 2.115 1.00 54.47 85 GLN A N 1
ATOM 691 C CA . GLN A 1 85 ? 10.173 -8.585 2.454 1.00 54.47 85 GLN A CA 1
ATOM 692 C C . GLN A 1 85 ? 10.019 -7.230 1.761 1.00 54.47 85 GLN A C 1
ATOM 694 O O . GLN A 1 85 ? 10.878 -6.357 1.921 1.00 54.47 85 GLN A O 1
ATOM 699 N N . SER A 1 86 ? 8.937 -7.034 1.003 1.00 54.62 86 SER A N 1
ATOM 700 C CA . SER A 1 86 ? 8.599 -5.710 0.464 1.00 54.62 86 SER A CA 1
ATOM 701 C C . SER A 1 86 ? 8.394 -4.714 1.613 1.00 54.62 86 SER A C 1
ATOM 703 O O . SER A 1 86 ? 7.698 -5.010 2.583 1.00 54.62 86 SER A O 1
ATOM 705 N N . ARG A 1 87 ? 9.029 -3.537 1.520 1.00 53.81 87 ARG A N 1
ATOM 706 C CA . ARG A 1 87 ? 9.122 -2.568 2.629 1.00 53.81 87 ARG A CA 1
ATOM 707 C C . ARG A 1 87 ? 8.041 -1.483 2.624 1.00 53.81 87 ARG A C 1
ATOM 709 O O . ARG A 1 87 ? 7.888 -0.808 3.637 1.00 53.81 87 ARG A O 1
ATOM 716 N N . TYR A 1 88 ? 7.310 -1.302 1.522 1.00 55.94 88 TYR A N 1
ATOM 717 C CA . TYR A 1 88 ? 6.431 -0.143 1.336 1.00 55.94 88 TYR A CA 1
ATOM 718 C C . TYR A 1 88 ? 5.022 -0.546 0.887 1.00 55.94 88 TYR A C 1
ATOM 720 O O . TYR A 1 88 ? 4.833 -1.102 -0.194 1.00 55.94 88 TYR A O 1
ATOM 728 N N . ALA A 1 89 ? 4.031 -0.213 1.712 1.00 62.41 89 ALA A N 1
ATOM 729 C CA . ALA A 1 89 ? 2.613 -0.314 1.391 1.00 62.41 89 ALA A CA 1
ATOM 730 C C . ALA A 1 89 ? 1.905 1.004 1.733 1.00 62.41 89 ALA A C 1
ATOM 732 O O . ALA A 1 89 ? 2.320 1.709 2.656 1.00 62.41 89 ALA A O 1
ATOM 733 N N . ILE A 1 90 ? 0.853 1.336 0.984 1.00 64.00 90 ILE A N 1
ATOM 734 C CA . ILE A 1 90 ? -0.006 2.503 1.232 1.00 64.00 90 ILE A CA 1
ATOM 735 C C . ILE A 1 90 ? -1.404 1.990 1.603 1.00 64.00 90 ILE A C 1
ATOM 737 O O . ILE A 1 90 ? -1.936 1.109 0.923 1.00 64.00 90 ILE A O 1
ATOM 741 N N . MET A 1 91 ? -1.949 2.523 2.700 1.00 65.31 91 MET A N 1
ATOM 742 C CA . MET A 1 91 ? -3.281 2.238 3.251 1.00 65.31 91 MET A CA 1
ATOM 743 C C . MET A 1 91 ? -4.291 3.316 2.859 1.00 65.31 91 MET A C 1
ATOM 745 O O . MET A 1 91 ? -3.873 4.494 2.777 1.00 65.31 91 MET A O 1
#

pLDDT: mean 71.09, std 15.43, range [34.22, 93.69]

Secondary structure (DSSP, 8-state):
---S----TTT-HHHHHS----S-HHHHHHHHHHHTT--SGGGPPEE--GGGEEEEEEETTEEEEEETT---EE--TT-SS-PEEP--EE-

Sequence (91 aa):
MPTTEAWCRICDPQKTIQGCTSGNKDVDDCIRKFQLKATEYEDIIEWIPFNRLNNIQKVGEEFLVIWIDGIRTVSRAYDDKENLQSRYAIM

Solvent-accessible surface area (backbone atoms only — not comparable to full-atom values): 5917 Å² total; per-residue (Å²): 132,86,92,64,78,57,48,56,67,82,82,43,46,60,81,70,63,58,61,58,80,78,82,42,68,70,60,29,52,48,52,49,58,46,49,75,66,36,53,41,69,67,53,47,71,44,76,50,58,72,91,46,51,39,78,79,39,78,55,92,95,43,74,47,67,41,60,73,88,54,83,58,71,47,78,63,95,83,54,103,66,76,73,48,67,64,81,51,73,49,116

Mean predicted aligned error: 10.69 Å

Organism: NCBI:txid44941